Protein AF-A0A352F3F4-F1 (afdb_monomer)

Mean predicted aligned error: 4.76 Å

Structure (mmCIF, N/CA/C/O backbone):
data_AF-A0A352F3F4-F1
#
_entry.id   AF-A0A352F3F4-F1
#
loop_
_atom_site.group_PDB
_atom_site.id
_atom_site.type_symbol
_atom_site.label_atom_id
_atom_site.label_alt_id
_atom_site.label_comp_id
_atom_site.label_asym_id
_atom_site.label_entity_id
_atom_site.label_seq_id
_atom_site.pdbx_PDB_ins_code
_atom_site.Cartn_x
_atom_site.Cartn_y
_atom_site.Cartn_z
_atom_site.occupancy
_atom_site.B_iso_or_equiv
_atom_site.auth_seq_id
_atom_site.auth_comp_id
_atom_site.auth_asym_id
_atom_site.auth_atom_id
_atom_site.pdbx_PDB_model_num
ATOM 1 N N . MET A 1 1 ? -6.263 14.113 14.726 1.00 41.44 1 MET A N 1
ATOM 2 C CA . MET A 1 1 ? -7.267 13.356 13.951 1.00 41.44 1 MET A CA 1
ATOM 3 C C . MET A 1 1 ? -6.765 13.315 12.523 1.00 41.44 1 MET A C 1
ATOM 5 O O . MET A 1 1 ? -6.896 14.307 11.821 1.00 41.44 1 MET A O 1
ATOM 9 N N . ALA A 1 2 ? -6.039 12.260 12.160 1.00 44.94 2 ALA A N 1
ATOM 10 C CA . ALA A 1 2 ? -5.366 12.168 10.871 1.00 44.94 2 ALA A CA 1
ATOM 11 C C . ALA A 1 2 ? -6.140 11.183 9.993 1.00 44.94 2 ALA A C 1
ATOM 13 O O . ALA A 1 2 ? -6.117 9.986 10.251 1.00 44.94 2 ALA A O 1
ATOM 14 N N . GLN A 1 3 ? -6.847 11.695 8.985 1.00 54.06 3 GLN A N 1
ATOM 15 C CA . GLN A 1 3 ? -7.229 10.895 7.821 1.00 54.06 3 GLN A CA 1
ATOM 16 C C . GLN A 1 3 ? -5.926 10.419 7.176 1.00 54.06 3 GLN A C 1
ATOM 18 O O . GLN A 1 3 ? -5.226 11.233 6.577 1.00 54.06 3 GLN A O 1
ATOM 23 N N . GLN A 1 4 ? -5.535 9.163 7.406 1.00 76.81 4 GLN A N 1
ATOM 24 C CA . GLN A 1 4 ? -4.196 8.711 7.022 1.00 76.81 4 GLN A CA 1
ATOM 25 C C . GLN A 1 4 ? -4.128 8.243 5.572 1.00 76.81 4 GLN A C 1
ATOM 27 O O . GLN A 1 4 ? -3.245 8.715 4.862 1.00 76.81 4 GLN A O 1
ATOM 32 N N . PHE A 1 5 ? -5.077 7.436 5.094 1.00 85.75 5 PHE A N 1
ATOM 33 C CA . PHE A 1 5 ? -5.091 6.967 3.706 1.00 85.75 5 PHE A CA 1
ATOM 34 C C . PHE A 1 5 ? -6.519 6.837 3.161 1.00 85.75 5 PHE A C 1
ATOM 36 O O . PHE A 1 5 ? -7.484 6.765 3.924 1.00 85.75 5 PHE A O 1
ATOM 43 N N . ALA A 1 6 ? -6.652 6.813 1.840 1.00 90.56 6 ALA A N 1
ATOM 44 C CA . ALA A 1 6 ? -7.903 6.616 1.117 1.00 90.56 6 ALA A CA 1
ATOM 45 C C . ALA A 1 6 ? -7.771 5.472 0.097 1.00 90.56 6 ALA A C 1
ATOM 47 O O . ALA A 1 6 ? -6.661 5.181 -0.355 1.00 90.56 6 ALA A O 1
ATOM 48 N N . PRO A 1 7 ? -8.879 4.826 -0.314 1.00 92.75 7 PRO A N 1
ATOM 49 C CA . PRO A 1 7 ? -8.850 3.883 -1.427 1.00 92.75 7 PRO A CA 1
ATOM 50 C C . PRO A 1 7 ? -8.205 4.505 -2.674 1.00 92.75 7 PRO A C 1
ATOM 52 O O . PRO A 1 7 ? -8.450 5.668 -2.998 1.00 92.75 7 PRO A O 1
ATOM 55 N N . GLY A 1 8 ? -7.357 3.732 -3.347 1.00 91.94 8 GLY A N 1
ATOM 56 C CA . GLY A 1 8 ? -6.536 4.185 -4.469 1.00 91.94 8 GLY A CA 1
ATOM 57 C C . GLY A 1 8 ? -5.164 4.735 -4.069 1.00 91.94 8 GLY A C 1
ATOM 58 O O . GLY A 1 8 ? -4.318 4.907 -4.950 1.00 91.94 8 GLY A O 1
ATOM 59 N N . ASP A 1 9 ? -4.906 4.971 -2.775 1.00 93.56 9 ASP A N 1
ATOM 60 C CA . ASP A 1 9 ? -3.590 5.413 -2.314 1.00 93.56 9 ASP A CA 1
ATOM 61 C C . ASP A 1 9 ? -2.544 4.320 -2.539 1.00 93.56 9 ASP A C 1
ATOM 63 O O . ASP A 1 9 ? -2.702 3.184 -2.089 1.00 93.56 9 ASP A O 1
ATOM 67 N N . ASP A 1 10 ? -1.453 4.676 -3.208 1.00 93.94 10 ASP A N 1
ATOM 68 C CA . ASP A 1 10 ? -0.250 3.863 -3.283 1.00 93.94 10 ASP A CA 1
ATOM 69 C C . ASP A 1 10 ? 0.693 4.278 -2.150 1.00 93.94 10 ASP A C 1
ATOM 71 O O . ASP A 1 10 ? 0.995 5.462 -1.955 1.00 93.94 10 ASP A O 1
ATOM 75 N N . LEU A 1 11 ? 1.130 3.291 -1.375 1.00 94.31 11 LEU A N 1
ATOM 76 C CA . LEU A 1 11 ? 1.949 3.469 -0.186 1.00 94.31 11 LEU A CA 1
ATOM 77 C C . LEU A 1 11 ? 3.297 2.788 -0.372 1.00 94.31 11 LEU A C 1
ATOM 79 O O . LEU A 1 11 ? 3.380 1.684 -0.905 1.00 94.31 11 LEU A O 1
ATOM 83 N N . VAL A 1 12 ? 4.338 3.413 0.153 1.00 93.88 12 VAL A N 1
ATOM 84 C CA . VAL A 1 12 ? 5.684 2.856 0.230 1.00 93.88 12 VAL A CA 1
ATOM 85 C C . VAL A 1 12 ? 6.040 2.538 1.675 1.00 93.88 12 VAL A C 1
ATOM 87 O O . VAL A 1 12 ? 5.722 3.313 2.574 1.00 93.88 12 VAL A O 1
ATOM 90 N N . PHE A 1 13 ? 6.718 1.417 1.908 1.00 91.06 13 PHE A N 1
ATOM 91 C CA . PHE A 1 13 ? 7.200 1.031 3.234 1.00 91.06 13 PHE A CA 1
ATOM 92 C C . PHE A 1 13 ? 8.641 0.519 3.184 1.00 91.06 13 PHE A C 1
ATOM 94 O O . PHE A 1 13 ? 9.067 -0.089 2.201 1.00 91.06 13 PHE A O 1
ATOM 101 N N . GLN A 1 14 ? 9.393 0.766 4.258 1.00 89.62 14 GLN A N 1
ATOM 102 C CA . GLN A 1 14 ? 10.794 0.363 4.365 1.00 89.62 14 GLN A CA 1
ATOM 103 C C . GLN A 1 14 ? 10.924 -1.122 4.728 1.00 89.62 14 GLN A C 1
ATOM 105 O O . GLN A 1 14 ? 10.327 -1.597 5.695 1.00 89.62 14 GLN A O 1
ATOM 110 N N . LEU A 1 15 ? 11.768 -1.830 3.981 1.00 86.00 15 LEU A N 1
ATOM 111 C CA . LEU A 1 15 ? 12.273 -3.174 4.264 1.00 86.00 15 LEU A CA 1
ATOM 112 C C . LEU A 1 15 ? 13.783 -3.119 4.533 1.00 86.00 15 LEU A C 1
ATOM 114 O O . LEU A 1 15 ? 14.416 -2.078 4.371 1.00 86.00 15 LEU A O 1
ATOM 118 N N . GLU A 1 16 ? 14.386 -4.240 4.929 1.00 83.94 16 GLU A N 1
ATOM 119 C CA . GLU A 1 16 ? 15.815 -4.289 5.282 1.00 83.94 16 GLU A CA 1
ATOM 120 C C . GLU A 1 16 ? 16.749 -3.837 4.145 1.00 83.94 16 GLU A C 1
ATOM 122 O O . GLU A 1 16 ? 17.796 -3.251 4.409 1.00 83.94 16 GLU A O 1
ATOM 127 N N . SER A 1 17 ? 16.374 -4.077 2.886 1.00 83.50 17 SER A N 1
ATOM 128 C CA . SER A 1 17 ? 17.225 -3.830 1.713 1.00 83.50 17 SER A CA 1
ATOM 129 C C . SER A 1 17 ? 16.562 -3.002 0.605 1.00 83.50 17 SER A C 1
ATOM 131 O O . SER A 1 17 ? 17.101 -2.923 -0.498 1.00 83.50 17 SER A O 1
ATOM 133 N N . GLY A 1 18 ? 15.411 -2.379 0.872 1.00 91.19 18 GLY A N 1
ATOM 134 C CA . GLY A 1 18 ? 14.704 -1.570 -0.120 1.00 91.19 18 GLY A CA 1
ATOM 135 C C . GLY A 1 18 ? 13.320 -1.124 0.335 1.00 91.19 18 GLY A C 1
ATOM 136 O O . GLY A 1 18 ? 12.977 -1.198 1.514 1.00 91.19 18 GLY A O 1
ATOM 137 N N . LEU A 1 19 ? 12.528 -0.670 -0.625 1.00 93.94 19 LEU A N 1
ATOM 138 C CA . LEU A 1 19 ? 11.182 -0.157 -0.441 1.00 93.94 19 LEU A CA 1
ATOM 139 C C . LEU A 1 19 ? 10.173 -1.096 -1.095 1.00 93.94 19 LEU A C 1
ATOM 141 O O . LEU A 1 19 ? 10.306 -1.444 -2.268 1.00 93.94 19 LEU A O 1
ATOM 145 N N . GLY A 1 20 ? 9.170 -1.512 -0.330 1.00 93.88 20 GLY A N 1
ATOM 146 C CA . GLY A 1 20 ? 8.021 -2.247 -0.843 1.00 93.88 20 GLY A CA 1
ATOM 147 C C . GLY A 1 20 ? 6.869 -1.308 -1.185 1.00 93.88 20 GLY A C 1
ATOM 148 O O . GLY A 1 20 ? 6.777 -0.200 -0.652 1.00 93.88 20 GLY A O 1
ATOM 149 N N . LEU A 1 21 ? 5.972 -1.778 -2.051 1.00 95.12 21 LEU A N 1
ATOM 150 C CA . LEU A 1 21 ? 4.824 -1.015 -2.528 1.00 95.12 21 LEU A CA 1
ATOM 151 C C . LEU A 1 21 ? 3.508 -1.705 -2.146 1.00 95.12 21 LEU A C 1
ATOM 153 O O . LEU A 1 21 ? 3.329 -2.914 -2.331 1.00 95.12 21 LEU A O 1
ATOM 157 N N . LEU A 1 22 ? 2.573 -0.914 -1.633 1.00 95.00 22 LEU A N 1
ATOM 158 C CA . LEU A 1 22 ? 1.218 -1.315 -1.276 1.00 95.00 22 LEU A CA 1
ATOM 159 C C . LEU A 1 22 ? 0.214 -0.398 -1.967 1.00 95.00 22 LEU A C 1
ATOM 161 O O . LEU A 1 22 ? 0.531 0.733 -2.325 1.00 95.00 22 LEU A O 1
ATOM 165 N N . ARG A 1 23 ? -1.020 -0.867 -2.101 1.00 94.69 23 ARG A N 1
ATOM 166 C CA . ARG A 1 23 ? -2.155 -0.056 -2.533 1.00 94.69 23 ARG A CA 1
ATOM 167 C C . ARG A 1 23 ? -3.324 -0.250 -1.587 1.00 94.69 23 ARG A C 1
ATOM 169 O O . ARG A 1 23 ? -3.695 -1.387 -1.310 1.00 94.69 23 ARG A O 1
ATOM 176 N N . VAL A 1 24 ? -3.930 0.841 -1.138 1.00 94.56 24 VAL A N 1
ATOM 177 C CA . VAL A 1 24 ? -5.184 0.806 -0.384 1.00 94.56 24 VAL A CA 1
ATOM 178 C C . VAL A 1 24 ? -6.319 0.511 -1.350 1.00 94.56 24 VAL A C 1
ATOM 180 O O . VAL A 1 24 ? -6.553 1.261 -2.293 1.00 94.56 24 VAL A O 1
ATOM 183 N N . ILE A 1 25 ? -7.025 -0.592 -1.128 1.00 95.25 25 ILE A N 1
ATOM 184 C CA . ILE A 1 25 ? -8.165 -0.989 -1.963 1.00 95.25 25 ILE A CA 1
ATOM 185 C C . ILE A 1 25 ? -9.502 -0.634 -1.309 1.00 95.25 25 ILE A C 1
ATOM 187 O O . ILE A 1 25 ? -10.468 -0.350 -2.008 1.00 95.25 25 ILE A O 1
ATOM 191 N N . ALA A 1 26 ? -9.556 -0.628 0.023 1.00 94.31 26 ALA A N 1
ATOM 192 C CA . ALA A 1 26 ? -10.721 -0.228 0.799 1.00 94.31 26 ALA A CA 1
ATOM 193 C C . ALA A 1 26 ? -10.307 0.143 2.228 1.00 94.31 26 ALA A C 1
ATOM 195 O O . ALA A 1 26 ? -9.250 -0.268 2.714 1.00 94.31 26 ALA A O 1
ATOM 196 N N . VAL A 1 27 ? -11.170 0.898 2.896 1.00 92.50 27 VAL A N 1
ATOM 197 C CA . VAL A 1 27 ? -11.061 1.225 4.319 1.00 92.50 27 VAL A CA 1
ATOM 198 C C . VAL A 1 27 ? -12.404 0.883 4.950 1.00 92.50 27 VAL A C 1
ATOM 200 O O . VAL A 1 27 ? -13.440 1.313 4.442 1.00 92.50 27 VAL A O 1
ATOM 203 N N . GLU A 1 28 ? -12.388 0.081 6.008 1.00 92.69 28 GLU A N 1
ATOM 204 C CA . GLU A 1 28 ? -13.577 -0.338 6.751 1.00 92.69 28 GLU A CA 1
ATOM 205 C C . GLU A 1 28 ? -13.462 0.113 8.213 1.00 92.69 28 GLU A C 1
ATOM 207 O O . GLU A 1 28 ? -12.386 0.052 8.806 1.00 92.69 28 GLU A O 1
ATOM 212 N N . GLY A 1 29 ? -14.573 0.557 8.803 1.00 87.31 29 GLY A N 1
ATOM 213 C CA . GLY A 1 29 ? -14.608 1.052 10.180 1.00 87.31 29 GLY A CA 1
ATOM 214 C C . GLY A 1 29 ? -14.088 2.484 10.340 1.00 87.31 29 GLY A C 1
ATOM 215 O O . GLY A 1 29 ? -13.777 3.174 9.369 1.00 87.31 29 GLY A O 1
ATOM 216 N N . GLU A 1 30 ? -14.035 2.945 11.590 1.00 82.25 30 GLU A N 1
ATOM 217 C CA . GLU A 1 30 ? -13.579 4.289 11.954 1.00 82.25 30 GLU A CA 1
ATOM 218 C C . GLU A 1 30 ? -12.769 4.259 13.260 1.00 82.25 30 GLU A C 1
ATOM 220 O O . GLU A 1 30 ? -13.048 3.489 14.182 1.00 82.25 30 GLU A O 1
ATOM 225 N N . GLY A 1 31 ? -11.774 5.141 13.377 1.00 81.31 31 GLY A N 1
ATOM 226 C CA . GLY A 1 31 ? -10.976 5.279 14.596 1.00 81.31 31 GLY A CA 1
ATOM 227 C C . GLY A 1 31 ? -10.140 4.033 14.901 1.00 81.31 31 GLY A C 1
ATOM 228 O O . GLY A 1 31 ? -9.513 3.475 14.012 1.00 81.31 31 GLY A O 1
ATOM 229 N N . ALA A 1 32 ? -10.121 3.592 16.160 1.00 79.69 32 ALA A N 1
ATOM 230 C CA . ALA A 1 32 ? -9.258 2.492 16.611 1.00 79.69 32 ALA A CA 1
ATOM 231 C C . ALA A 1 32 ? -9.619 1.111 16.024 1.00 79.69 32 ALA A C 1
ATOM 233 O O . ALA A 1 32 ? -8.823 0.178 16.128 1.00 79.69 32 ALA A O 1
ATOM 234 N N . GLU A 1 33 ? -10.806 0.976 15.429 1.00 84.00 33 GLU A N 1
ATOM 235 C CA . GLU A 1 33 ? -11.263 -0.249 14.763 1.00 84.00 33 GLU A CA 1
ATOM 236 C C . GLU A 1 33 ? -11.078 -0.189 13.241 1.00 84.00 33 GLU A C 1
ATOM 238 O O . GLU A 1 33 ? -11.593 -1.048 12.529 1.00 84.00 33 GLU A O 1
ATOM 243 N N . THR A 1 34 ? -10.344 0.808 12.730 1.00 88.75 34 THR A N 1
ATOM 244 C CA . THR A 1 34 ? -10.103 0.938 11.290 1.00 88.75 34 THR A CA 1
ATOM 245 C C . THR A 1 34 ? -9.350 -0.280 10.761 1.00 88.75 34 THR A C 1
ATOM 247 O O . THR A 1 34 ? -8.280 -0.655 11.258 1.00 88.75 34 THR A O 1
ATOM 250 N N . VAL A 1 35 ? -9.916 -0.882 9.718 1.00 91.50 35 VAL A N 1
ATOM 251 C CA . VAL A 1 35 ? -9.326 -1.962 8.938 1.00 91.50 35 VAL A CA 1
ATOM 252 C C . VAL A 1 35 ? -8.949 -1.423 7.565 1.00 91.50 35 VAL A C 1
ATOM 254 O O . VAL A 1 35 ? -9.777 -0.962 6.780 1.00 91.50 35 VAL A O 1
ATOM 257 N N . TRP A 1 36 ? -7.664 -1.519 7.262 1.00 92.88 36 TRP A N 1
ATOM 258 C CA . TRP A 1 36 ? -7.083 -1.158 5.984 1.00 92.88 36 TRP A CA 1
ATOM 259 C C . TRP A 1 36 ? -6.999 -2.397 5.114 1.00 92.88 36 TRP A C 1
ATOM 261 O O . TRP A 1 36 ? -6.270 -3.347 5.425 1.00 92.88 36 TRP A O 1
ATOM 271 N N . HIS A 1 37 ? -7.725 -2.381 4.005 1.00 94.94 37 HIS A N 1
ATOM 272 C CA . HIS A 1 37 ? -7.604 -3.412 2.994 1.00 94.94 37 HIS A CA 1
ATOM 273 C C . HIS A 1 37 ? -6.547 -2.993 1.985 1.00 94.94 37 HIS A C 1
ATOM 275 O O . HIS A 1 37 ? -6.652 -1.934 1.360 1.00 94.94 37 HIS A O 1
ATOM 281 N N . LEU A 1 38 ? -5.535 -3.838 1.821 1.00 95.12 38 LEU A N 1
ATOM 282 C CA . LEU A 1 38 ? -4.345 -3.550 1.038 1.00 95.12 38 LEU A CA 1
ATOM 283 C C . LEU A 1 38 ? -4.093 -4.629 -0.011 1.00 95.12 38 LEU A C 1
ATOM 285 O O . LEU A 1 38 ? -4.318 -5.816 0.225 1.00 95.12 38 LEU A O 1
ATOM 289 N N . LEU A 1 39 ? -3.541 -4.202 -1.135 1.00 94.94 39 LEU A N 1
ATOM 290 C CA . LEU A 1 39 ? -2.882 -5.031 -2.133 1.00 94.94 39 LEU A CA 1
ATOM 291 C C . LEU A 1 39 ? -1.370 -4.816 -2.015 1.00 94.94 39 LEU A C 1
ATOM 293 O O . LEU A 1 39 ? -0.928 -3.689 -1.800 1.00 94.94 39 LEU A O 1
ATOM 297 N N . ALA A 1 40 ? -0.580 -5.878 -2.166 1.00 94.81 40 ALA A N 1
ATOM 298 C CA . ALA A 1 40 ? 0.879 -5.811 -2.176 1.00 94.81 40 ALA A CA 1
ATOM 299 C C . ALA A 1 40 ? 1.455 -6.214 -3.529 1.00 94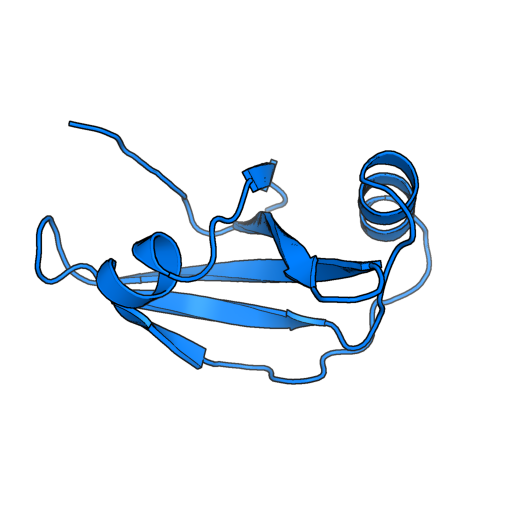.81 40 ALA A C 1
ATOM 301 O O . ALA A 1 40 ? 1.078 -7.250 -4.092 1.00 94.81 40 ALA A O 1
ATOM 302 N N . TYR A 1 41 ? 2.413 -5.423 -4.001 1.00 95.00 41 TYR A N 1
ATOM 303 C CA . TYR A 1 41 ? 3.187 -5.726 -5.200 1.00 95.00 41 TYR A CA 1
ATOM 304 C C . TYR A 1 41 ? 4.418 -6.586 -4.857 1.00 95.00 41 TYR A C 1
ATOM 306 O O . TYR A 1 41 ? 4.824 -6.673 -3.696 1.00 95.00 41 TYR A O 1
ATOM 314 N N . ASP A 1 42 ? 4.953 -7.301 -5.848 1.00 94.31 42 ASP A N 1
ATOM 315 C CA . ASP A 1 42 ? 6.096 -8.220 -5.701 1.00 94.31 42 ASP A CA 1
ATOM 316 C C . ASP A 1 42 ? 7.442 -7.493 -5.841 1.00 94.31 42 ASP A C 1
ATOM 318 O O . ASP A 1 42 ? 8.472 -7.972 -5.370 1.00 94.31 42 ASP A O 1
ATOM 322 N N . GLU A 1 43 ? 7.429 -6.334 -6.495 1.00 93.00 43 GLU A N 1
ATOM 323 C CA . GLU A 1 43 ? 8.598 -5.516 -6.771 1.00 93.00 43 GLU A CA 1
ATOM 324 C C . GLU A 1 43 ? 9.114 -4.777 -5.527 1.00 93.00 43 GLU A C 1
ATOM 326 O O . GLU A 1 43 ? 8.351 -4.298 -4.683 1.00 93.00 43 GLU A O 1
ATOM 331 N N . PHE A 1 44 ? 10.441 -4.635 -5.465 1.00 93.12 44 PHE A N 1
ATOM 332 C CA . PHE A 1 44 ? 11.139 -3.805 -4.489 1.00 93.12 44 PHE A CA 1
ATOM 333 C C . PHE A 1 44 ? 11.933 -2.720 -5.204 1.00 93.12 44 PHE A C 1
ATOM 335 O O . PHE A 1 44 ? 12.512 -2.959 -6.266 1.00 93.12 44 PHE A O 1
ATOM 342 N N . PHE A 1 45 ? 11.993 -1.546 -4.587 1.00 93.81 45 PHE A N 1
ATOM 343 C CA . PHE A 1 45 ? 12.619 -0.360 -5.158 1.00 93.81 45 PHE A CA 1
ATOM 344 C C . PHE A 1 45 ? 13.762 0.137 -4.267 1.00 93.81 45 PHE A C 1
ATOM 346 O O . PHE A 1 45 ? 13.671 0.033 -3.043 1.00 93.81 45 PHE A O 1
ATOM 353 N N . PRO A 1 46 ? 14.852 0.664 -4.844 1.00 93.12 46 PRO A N 1
ATOM 354 C CA . PRO A 1 46 ? 15.962 1.208 -4.062 1.00 93.12 46 PRO A CA 1
ATOM 355 C C . PRO A 1 46 ? 15.606 2.541 -3.383 1.00 93.12 46 PRO A C 1
ATOM 357 O O . PRO A 1 46 ? 16.149 2.854 -2.326 1.00 93.12 46 PRO A O 1
ATOM 360 N N . ASP A 1 47 ? 14.691 3.307 -3.976 1.00 92.31 47 ASP A N 1
ATOM 361 C CA . ASP A 1 47 ? 14.277 4.637 -3.537 1.00 92.31 47 ASP A CA 1
ATOM 362 C C . ASP A 1 47 ? 12.831 4.947 -3.967 1.00 92.31 47 ASP A C 1
ATOM 3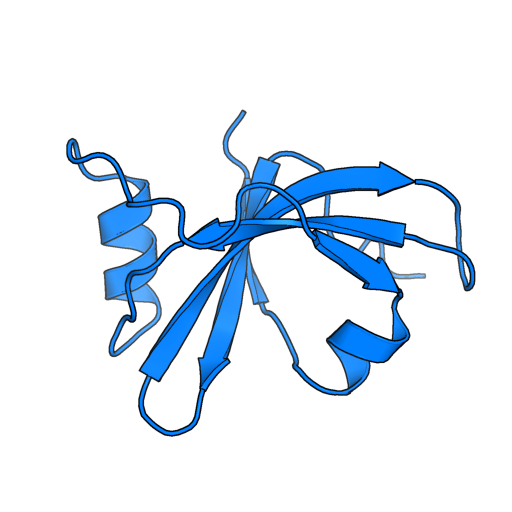64 O O . ASP A 1 47 ? 12.191 4.191 -4.705 1.00 92.31 47 ASP A O 1
ATOM 368 N N . VAL A 1 48 ? 12.295 6.046 -3.427 1.00 91.62 48 VAL A N 1
ATOM 369 C CA . VAL A 1 48 ? 10.910 6.489 -3.649 1.00 91.62 48 VAL A CA 1
ATOM 370 C C . VAL A 1 48 ? 10.666 6.863 -5.111 1.00 91.62 48 VAL A C 1
ATOM 372 O O . VAL A 1 48 ? 9.636 6.490 -5.666 1.00 91.62 48 VAL A O 1
ATOM 375 N N . GLU A 1 49 ? 11.625 7.536 -5.748 1.00 92.00 49 GLU A N 1
ATOM 376 C CA . GLU A 1 49 ? 11.524 7.979 -7.144 1.00 92.00 49 GLU A CA 1
ATOM 377 C C . GLU A 1 49 ? 11.357 6.785 -8.095 1.00 92.00 49 GLU A C 1
ATOM 379 O O . GLU A 1 49 ? 10.501 6.795 -8.981 1.00 92.00 49 GLU A O 1
ATOM 38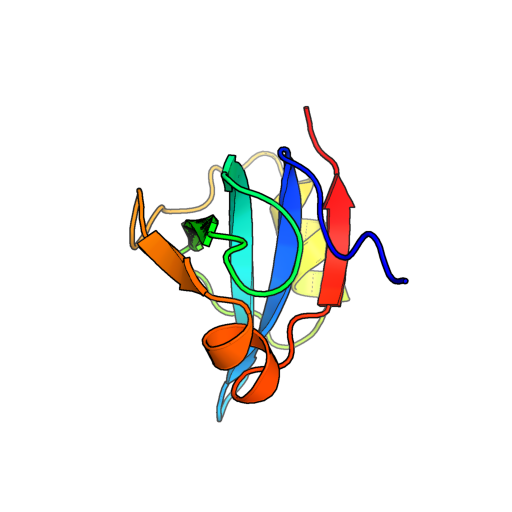4 N N . SER A 1 50 ? 12.099 5.701 -7.856 1.00 92.81 50 SER A N 1
ATOM 385 C CA . SER A 1 50 ? 11.970 4.451 -8.607 1.00 92.81 50 SER A CA 1
ATOM 386 C C . SER A 1 50 ? 10.586 3.810 -8.442 1.00 92.81 50 SER A C 1
ATOM 388 O O . SER A 1 50 ? 10.026 3.299 -9.414 1.00 92.81 50 SER A O 1
ATOM 390 N N . ALA A 1 51 ? 10.013 3.849 -7.233 1.00 92.69 51 ALA A N 1
ATOM 391 C CA . ALA A 1 51 ? 8.675 3.320 -6.965 1.00 92.69 51 ALA A CA 1
ATOM 392 C C . ALA A 1 51 ? 7.579 4.150 -7.662 1.00 92.69 51 ALA A C 1
ATOM 394 O O . ALA A 1 51 ? 6.682 3.590 -8.295 1.00 92.69 51 ALA A O 1
ATOM 395 N N . GLU A 1 52 ? 7.672 5.481 -7.612 1.00 92.12 52 GLU A N 1
ATOM 396 C CA . GLU A 1 52 ? 6.758 6.392 -8.317 1.00 92.12 52 GLU A CA 1
ATOM 397 C C . GLU A 1 52 ? 6.857 6.247 -9.842 1.00 92.12 52 GLU A C 1
ATOM 399 O O . GLU A 1 52 ? 5.840 6.212 -10.546 1.00 92.12 52 GLU A O 1
ATOM 404 N N . GLY A 1 53 ? 8.074 6.084 -10.363 1.00 92.06 53 GLY A N 1
ATOM 405 C CA . GLY A 1 53 ? 8.307 5.800 -11.776 1.00 92.06 53 GLY A CA 1
ATOM 406 C C . GLY A 1 53 ? 7.638 4.499 -12.221 1.00 92.06 53 GLY A C 1
ATOM 407 O O . GLY A 1 53 ? 7.018 4.44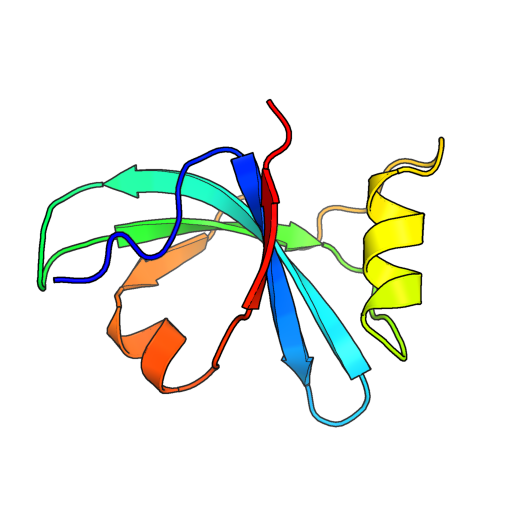5 -13.282 1.00 92.06 53 GLY A O 1
ATOM 408 N N . ALA A 1 54 ? 7.682 3.457 -11.388 1.00 91.94 54 ALA A N 1
ATOM 409 C CA . ALA A 1 54 ? 7.039 2.183 -11.693 1.00 91.94 54 ALA A CA 1
ATOM 410 C C . ALA A 1 54 ? 5.500 2.268 -11.667 1.00 91.94 54 ALA A C 1
ATOM 412 O O . ALA A 1 54 ? 4.839 1.624 -12.479 1.00 91.94 54 ALA A O 1
ATOM 413 N N . LEU A 1 55 ? 4.922 3.107 -10.796 1.00 90.19 55 LEU A N 1
ATOM 414 C CA . LEU A 1 55 ? 3.475 3.371 -10.743 1.00 90.19 55 LEU A CA 1
ATOM 415 C C . LEU A 1 55 ? 2.937 4.109 -11.981 1.00 90.19 55 LEU A C 1
ATOM 417 O O . LEU A 1 55 ? 1.758 3.950 -12.318 1.00 90.19 55 LEU A O 1
ATOM 421 N N . THR A 1 56 ? 3.773 4.936 -12.616 1.00 88.25 56 THR A N 1
ATOM 422 C CA . THR A 1 56 ? 3.429 5.753 -13.797 1.00 88.25 56 THR A CA 1
ATOM 423 C C . THR A 1 56 ? 3.869 5.123 -15.122 1.00 88.25 56 THR A C 1
ATOM 425 O O . THR A 1 56 ? 3.466 5.582 -16.193 1.00 88.25 56 THR A O 1
ATOM 428 N N . GLY A 1 57 ? 4.676 4.062 -15.063 1.00 84.81 57 GLY A N 1
ATOM 429 C CA . GLY A 1 57 ? 5.164 3.332 -16.224 1.00 84.81 57 GLY A CA 1
ATOM 430 C C . GLY A 1 57 ? 4.082 2.512 -16.949 1.00 84.81 57 GLY A C 1
ATOM 431 O O . GLY A 1 57 ? 3.023 2.219 -16.398 1.00 84.81 57 GLY A O 1
ATOM 432 N N . PRO A 1 58 ? 4.346 2.090 -18.201 1.00 76.31 58 PRO A N 1
ATOM 433 C CA . PRO A 1 58 ? 3.394 1.324 -19.013 1.00 76.31 58 PRO A CA 1
ATOM 434 C C . PRO A 1 58 ? 3.309 -0.168 -18.640 1.00 76.31 58 PRO A C 1
ATOM 436 O O . PRO A 1 58 ? 2.473 -0.888 -19.185 1.00 76.31 58 PRO A O 1
ATOM 439 N N . GLY A 1 59 ? 4.202 -0.657 -17.773 1.00 79.50 59 GLY A N 1
ATOM 440 C CA . GLY A 1 59 ? 4.291 -2.067 -17.394 1.00 79.50 59 GLY A CA 1
ATOM 441 C C . GLY A 1 59 ? 3.397 -2.398 -16.195 1.00 79.50 59 GLY A C 1
ATOM 442 O O . GLY A 1 59 ? 3.382 -1.635 -15.231 1.00 79.50 59 GLY A O 1
ATOM 443 N N . PRO A 1 60 ? 2.667 -3.528 -16.208 1.00 83.50 60 PRO A N 1
ATOM 444 C CA . PRO A 1 60 ? 1.901 -3.947 -15.043 1.00 83.50 60 PRO A CA 1
ATOM 445 C C . PRO A 1 60 ? 2.846 -4.358 -13.908 1.00 83.50 60 PRO A C 1
ATOM 447 O O . PRO A 1 60 ? 3.782 -5.126 -14.126 1.00 83.50 60 PRO A O 1
ATOM 450 N N . LEU A 1 61 ? 2.562 -3.888 -12.695 1.00 91.38 61 LEU A N 1
ATOM 451 C CA . LEU A 1 61 ? 3.215 -4.374 -11.482 1.00 91.38 61 LEU A CA 1
ATOM 452 C C . LEU 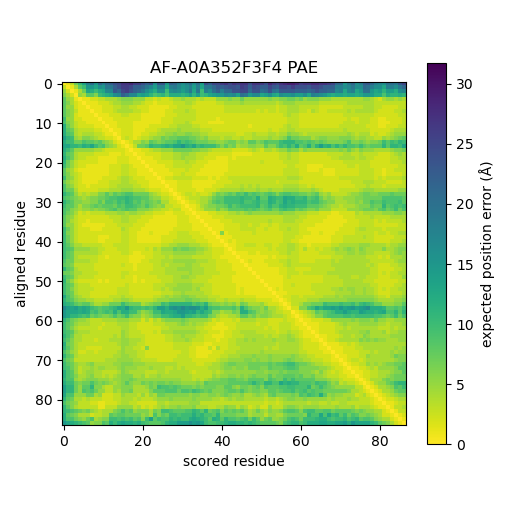A 1 61 ? 2.639 -5.733 -11.092 1.00 91.38 61 LEU A C 1
ATOM 454 O O . LEU A 1 61 ? 1.421 -5.951 -11.151 1.00 91.38 61 LEU A O 1
ATOM 458 N N . LYS A 1 62 ? 3.501 -6.656 -10.678 1.00 93.94 62 LYS A N 1
ATOM 459 C CA . LYS A 1 62 ? 3.078 -7.993 -10.290 1.00 93.94 62 LYS A CA 1
ATOM 460 C C . LYS A 1 62 ? 2.466 -7.958 -8.897 1.00 93.94 62 LYS A C 1
ATOM 462 O O . LYS A 1 62 ? 3.069 -7.506 -7.932 1.00 93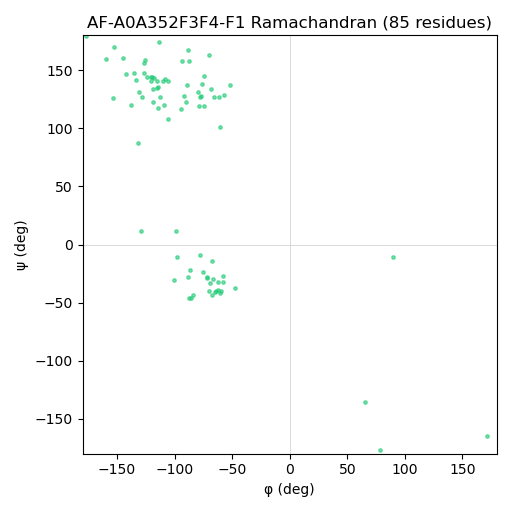.94 62 LYS A O 1
ATOM 467 N N . ILE A 1 63 ? 1.262 -8.503 -8.772 1.00 94.19 63 ILE A N 1
ATOM 468 C CA . ILE A 1 63 ? 0.591 -8.630 -7.479 1.00 94.19 63 ILE A CA 1
ATOM 469 C C . ILE A 1 63 ? 1.183 -9.833 -6.743 1.00 94.19 63 ILE A C 1
ATOM 471 O O . ILE A 1 63 ? 1.074 -10.968 -7.211 1.00 94.19 63 ILE A O 1
ATOM 475 N N . ARG A 1 64 ? 1.778 -9.591 -5.573 1.00 94.25 64 ARG A N 1
ATOM 476 C CA . ARG A 1 64 ? 2.232 -10.645 -4.658 1.00 94.25 64 ARG A CA 1
ATOM 477 C C . ARG A 1 64 ? 1.102 -11.132 -3.765 1.00 94.25 64 ARG A C 1
ATOM 479 O O . ARG A 1 64 ? 0.956 -12.333 -3.556 1.00 94.25 64 ARG A O 1
ATOM 486 N N . ASN A 1 65 ? 0.313 -10.202 -3.231 1.00 93.25 65 ASN A N 1
ATOM 487 C CA . ASN A 1 65 ? -0.879 -10.517 -2.457 1.00 93.25 65 ASN A CA 1
ATOM 488 C C . ASN A 1 65 ? -2.018 -9.579 -2.855 1.00 93.25 65 ASN A C 1
ATOM 490 O O . ASN A 1 65 ? -1.892 -8.362 -2.741 1.00 93.25 65 ASN A O 1
ATOM 494 N N . ALA A 1 66 ? -3.117 -10.153 -3.342 1.00 93.56 66 ALA A N 1
ATOM 495 C CA . ALA A 1 66 ? -4.248 -9.389 -3.856 1.00 93.56 66 ALA A CA 1
ATOM 496 C C . ALA A 1 66 ? -5.095 -8.758 -2.744 1.00 93.56 66 ALA A C 1
ATOM 498 O O . ALA A 1 66 ? -5.785 -7.775 -3.001 1.00 93.56 66 ALA A O 1
ATOM 499 N N . HIS A 1 67 ? -5.050 -9.314 -1.526 1.00 96.06 67 HIS A N 1
ATOM 500 C CA . HIS A 1 67 ? -5.827 -8.804 -0.402 1.00 96.06 67 HIS A CA 1
ATOM 501 C C . HIS A 1 67 ? -5.185 -9.128 0.946 1.00 96.06 67 HIS A C 1
ATOM 503 O O . HIS A 1 67 ? -4.915 -10.281 1.278 1.00 96.06 67 HIS A O 1
ATOM 509 N N . MET A 1 68 ? -4.982 -8.088 1.744 1.00 94.88 68 MET A N 1
ATOM 510 C CA . MET A 1 68 ? -4.585 -8.156 3.145 1.00 94.88 68 MET A CA 1
ATOM 511 C C . MET A 1 68 ? -5.465 -7.203 3.944 1.00 94.88 68 MET A C 1
ATOM 513 O O . MET A 1 68 ? -5.764 -6.113 3.468 1.00 94.88 68 MET A O 1
ATOM 517 N N . ALA A 1 69 ? -5.858 -7.594 5.152 1.00 93.75 69 ALA A N 1
ATOM 518 C CA . ALA A 1 69 ? -6.603 -6.745 6.075 1.00 93.75 69 ALA A CA 1
ATOM 519 C C . ALA A 1 69 ? -5.731 -6.474 7.303 1.00 93.75 69 ALA A C 1
ATOM 521 O O . ALA A 1 69 ? -5.339 -7.412 8.001 1.00 93.75 69 ALA A O 1
ATOM 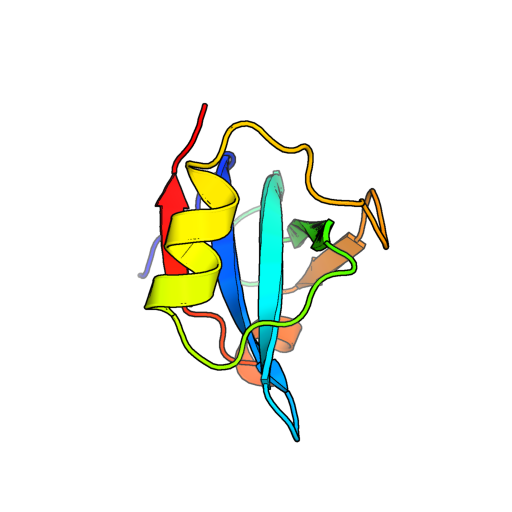522 N N . LEU A 1 70 ? -5.397 -5.207 7.536 1.00 90.44 70 LEU A N 1
ATOM 523 C CA . LEU A 1 70 ? -4.530 -4.776 8.628 1.00 90.44 70 LEU A CA 1
ATOM 524 C C . LEU A 1 70 ? -5.236 -3.732 9.487 1.00 90.44 70 LEU A C 1
ATOM 526 O O . LEU A 1 70 ? -5.957 -2.888 8.971 1.00 90.44 70 LEU A O 1
ATOM 530 N N . THR A 1 71 ? -4.998 -3.761 10.794 1.00 88.69 71 THR A N 1
ATOM 531 C CA . THR A 1 71 ? -5.443 -2.697 11.704 1.00 88.69 71 THR A CA 1
ATOM 532 C C . THR A 1 71 ? -4.386 -1.597 11.801 1.00 88.69 71 THR A C 1
ATOM 534 O O . THR A 1 71 ? -3.230 -1.814 11.425 1.00 88.69 71 THR A O 1
ATOM 537 N N . ASP A 1 72 ? -4.738 -0.442 12.372 1.00 84.50 72 ASP A N 1
ATOM 538 C CA . ASP A 1 72 ? -3.804 0.676 12.624 1.00 84.50 72 ASP A CA 1
ATOM 539 C C . ASP A 1 72 ? -2.487 0.233 13.282 1.00 84.50 72 ASP A C 1
ATOM 541 O O . ASP A 1 72 ? -1.399 0.680 12.913 1.00 84.50 72 ASP A O 1
ATOM 545 N N . ARG A 1 73 ? -2.560 -0.738 14.199 1.00 83.06 73 ARG A N 1
ATOM 546 C CA . ARG A 1 73 ? -1.396 -1.284 14.911 1.00 83.06 73 ARG A CA 1
ATOM 547 C C . ARG A 1 73 ? -0.327 -1.869 13.980 1.00 83.06 73 ARG A C 1
ATOM 549 O O . ARG A 1 73 ? 0.844 -1.943 14.356 1.00 83.06 73 ARG A O 1
ATOM 556 N N . ALA A 1 74 ? -0.705 -2.333 12.791 1.00 82.50 74 ALA A N 1
ATOM 557 C CA . ALA A 1 74 ? 0.253 -2.821 11.806 1.00 82.50 74 ALA A CA 1
ATOM 558 C C . ALA A 1 74 ? 1.091 -1.670 11.216 1.00 82.50 74 ALA A C 1
ATOM 560 O O . ALA A 1 74 ? 2.306 -1.813 11.086 1.00 82.50 74 ALA A O 1
ATOM 561 N N . PHE A 1 75 ? 0.473 -0.516 10.950 1.00 80.94 75 PHE A N 1
ATOM 562 C CA . PHE A 1 75 ? 1.149 0.677 10.425 1.00 80.94 75 PHE A CA 1
ATOM 563 C C . PHE A 1 75 ? 2.048 1.359 11.459 1.00 80.94 75 PHE A C 1
ATOM 565 O O . PHE A 1 75 ? 3.082 1.916 11.102 1.00 80.94 75 PHE A O 1
ATOM 572 N N . GLU A 1 76 ? 1.723 1.255 12.750 1.00 78.56 76 GLU A N 1
ATOM 573 C CA . GLU A 1 76 ? 2.612 1.724 13.826 1.00 78.56 76 GLU A CA 1
ATOM 574 C C . GLU A 1 76 ? 3.953 0.973 13.850 1.00 78.56 76 GLU A C 1
ATOM 576 O O . GLU A 1 76 ? 4.983 1.533 14.223 1.00 78.56 76 GLU A O 1
ATOM 581 N N . ARG A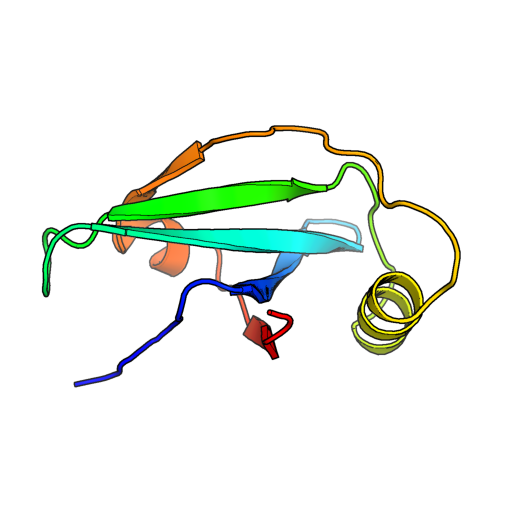 1 77 ? 3.947 -0.310 13.469 1.00 79.44 77 ARG A N 1
ATOM 582 C CA . ARG A 1 77 ? 5.141 -1.171 13.455 1.00 79.44 77 ARG A CA 1
ATOM 583 C C . ARG A 1 77 ? 5.913 -1.091 12.150 1.00 79.44 77 ARG A C 1
ATOM 585 O O . ARG A 1 77 ? 7.120 -1.320 12.140 1.00 79.44 77 ARG A O 1
ATOM 592 N N . THR A 1 78 ? 5.218 -0.792 11.062 1.00 77.19 78 THR A N 1
ATOM 593 C CA . THR A 1 78 ? 5.798 -0.665 9.731 1.00 77.19 78 THR A CA 1
ATOM 594 C C . THR A 1 78 ? 5.286 0.631 9.118 1.00 77.19 78 THR A C 1
ATOM 596 O O . THR A 1 78 ? 4.252 0.621 8.448 1.00 77.19 78 THR A O 1
ATOM 599 N N . PRO A 1 79 ? 5.981 1.756 9.374 1.00 79.81 79 PRO A N 1
ATOM 600 C CA . PRO A 1 79 ? 5.580 3.045 8.841 1.00 79.81 79 PRO A CA 1
ATOM 601 C C . PRO A 1 79 ? 5.509 2.991 7.316 1.00 79.81 79 PRO A C 1
ATOM 603 O O . PRO A 1 79 ? 6.465 2.576 6.655 1.00 79.81 79 PRO A O 1
ATOM 606 N N . ALA A 1 80 ? 4.376 3.427 6.776 1.00 85.81 80 ALA A N 1
ATOM 607 C CA . ALA A 1 80 ? 4.168 3.583 5.348 1.00 85.81 80 ALA A CA 1
ATOM 608 C C . ALA A 1 80 ? 3.950 5.063 5.018 1.00 85.81 80 ALA A C 1
ATOM 610 O O . ALA A 1 80 ? 3.279 5.781 5.762 1.00 85.81 80 ALA A O 1
ATOM 611 N N . ALA A 1 81 ? 4.514 5.519 3.904 1.00 87.69 81 ALA A N 1
ATOM 612 C CA . ALA A 1 81 ? 4.306 6.862 3.380 1.00 87.69 81 ALA A CA 1
ATOM 613 C C . ALA A 1 81 ? 3.443 6.803 2.117 1.00 87.69 81 ALA A C 1
ATOM 615 O O . ALA A 1 81 ? 3.576 5.886 1.309 1.00 87.69 81 ALA A O 1
ATOM 616 N N . ARG A 1 82 ? 2.557 7.785 1.937 1.00 90.50 82 ARG A N 1
ATOM 617 C CA . ARG A 1 82 ? 1.733 7.903 0.728 1.00 90.50 82 ARG A CA 1
ATOM 618 C C . ARG A 1 82 ? 2.567 8.479 -0.415 1.00 90.50 82 ARG A C 1
ATOM 620 O O . ARG A 1 82 ? 3.121 9.563 -0.255 1.00 90.50 82 ARG A O 1
ATOM 627 N N . LEU A 1 83 ? 2.585 7.792 -1.555 1.00 88.38 83 LEU A N 1
ATOM 628 C CA . LEU A 1 83 ? 3.185 8.272 -2.806 1.00 88.38 83 LEU A CA 1
ATOM 629 C C . LEU A 1 83 ? 2.184 9.092 -3.624 1.00 88.38 83 LEU A C 1
ATOM 631 O O . LEU A 1 83 ? 2.467 10.191 -4.084 1.00 88.38 83 LEU A O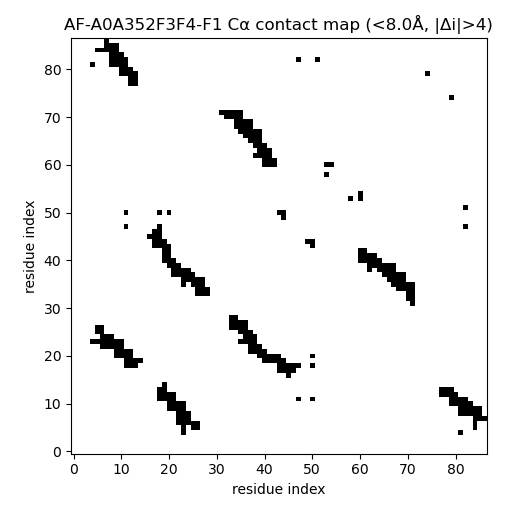 1
ATOM 635 N N . GLY A 1 84 ? 0.960 8.589 -3.752 1.00 85.19 84 GLY A N 1
ATOM 636 C CA . GLY A 1 84 ? -0.094 9.250 -4.512 1.00 85.19 84 GLY A CA 1
ATOM 637 C C . GLY A 1 84 ? -1.402 8.484 -4.432 1.00 85.19 84 GLY A C 1
ATOM 638 O O . GLY A 1 84 ? -1.464 7.439 -3.795 1.00 85.19 84 GLY A O 1
ATOM 639 N N . ASN A 1 85 ? -2.438 9.008 -5.078 1.00 83.19 85 ASN A N 1
ATOM 640 C CA . ASN A 1 85 ? -3.736 8.355 -5.214 1.00 83.19 85 ASN A CA 1
ATOM 641 C C . ASN A 1 85 ? -3.999 8.149 -6.706 1.00 83.19 85 ASN A C 1
ATOM 643 O O . ASN A 1 85 ? -3.968 9.126 -7.460 1.00 83.19 85 ASN A O 1
ATOM 647 N N . ARG A 1 86 ? -4.225 6.905 -7.146 1.00 77.06 86 ARG A N 1
ATOM 648 C CA . ARG A 1 86 ? -4.719 6.647 -8.510 1.00 77.06 86 ARG A CA 1
ATOM 649 C C . ARG A 1 86 ? -6.121 6.038 -8.432 1.00 77.06 86 ARG A C 1
ATOM 651 O O . ARG A 1 86 ? -6.299 5.141 -7.603 1.00 77.06 86 ARG A O 1
ATOM 658 N N . PRO A 1 87 ? -7.061 6.508 -9.273 1.00 70.88 87 PRO A N 1
ATOM 659 C CA . PRO A 1 87 ? -8.440 6.026 -9.295 1.00 70.88 87 PRO A CA 1
ATOM 660 C C . PRO A 1 87 ? -8.552 4.545 -9.676 1.00 70.88 87 PRO A C 1
ATOM 662 O O . PRO A 1 87 ? -7.598 3.996 -10.283 1.00 70.88 87 PRO A O 1
#

Nearest PDB structures (foldseek):
  5in1-assembly1_B  TM=4.157E-01  e=4.767E-01  Oryza sativa
  2f5k-assembly6_F  TM=4.536E-01  e=1.068E+00  Homo sapiens
  2efi-assembly1_A  TM=4.555E-01  e=2.037E+00  Homo sapiens
  5ke3-assembly1_A  TM=4.407E-01  e=1.930E+00  Homo sapiens
  5kh6-assembly1_A  TM=4.236E-01  e=1.557E+00  Homo sapiens

pLDDT: mean 87.7, std 9.69, range [41.44, 96.06]

Secondary structure (DSSP, 8-state):
------TTEEEEEEETTEEEEEEEEEEES-GGG-EEEEEEEEEEESSHHHHHHHHHSSSPPPEEEEEEEEEHHHHHHS-EEEEEE--

Foldseek 3Di:
DDPADAAQWWKWWDDPQFIWIKGFHHWDDDDQAIKTKIWTFPDGHRDLVRVLCVVVDPDDTHTPGGIDIDTPVVCVVIPIDTPDGDD

Solvent-accessible surface area (backbone atoms only — not comparable to full-atom values): 5124 Å² total; per-residue (Å²): 139,77,90,81,82,52,61,31,24,33,30,39,30,80,53,99,87,30,32,38,42,35,31,30,70,41,73,43,77,63,77,94,65,26,33,42,29,31,29,32,46,63,60,73,23,89,46,68,68,59,46,54,50,53,75,72,43,96,61,83,79,52,72,65,38,84,72,44,81,40,46,62,73,54,44,76,78,49,61,63,47,79,78,50,74,50,135

Radius of gyration: 12.6 Å; Cα contacts (8 Å, |Δi|>4): 171; chains: 1; bounding box: 32×24×36 Å

Sequence (87 aa):
MAQQFAPGDDLVFQLESGLGLLRVIAVEGEGAETVWHLLAYDEFFPDVESAEGALTGPGPLKIRNAHMALTDRAFERTPAARLGNRP